Protein AF-U2B8B3-F1 (afdb_monomer)

Nearest PDB structures (foldseek):
  6z0c-assembly4_D  TM=2.013E-01  e=1.234E+00  Escherichia coli
  6yz0-assembly1_A  TM=2.791E-01  e=4.643E+00  Magnetococcus marinus MC-1
  6ob7-assembly1_A  TM=3.435E-01  e=9.231E+00  Homo sapiens

Foldseek 3Di:
DDDLVVLLVVLLVQLLVLLVVLLVLVVDPPDDPVNSVVSLVSNVVSLVSLVVVAPVSLVVLLVPQDLPRASSLLSNLLRCLVVVPVVSVVSSVVSCVSRVVNLVSNLVSLLSDDCVSCVVVLLVLLVDPDVSSVVSSVSSCVSVVHDSPPSVD

Mean predicted aligned error: 3.07 Å

pLDDT: mean 95.34, std 6.5, range [51.12, 98.62]

Solvent-accessible surface area (backbone atoms only — not comparable to full-atom values): 8156 Å² total; per-residue (Å²): 130,84,55,72,64,60,52,45,50,50,27,45,54,49,20,10,52,43,45,40,48,47,70,50,45,82,76,39,92,88,52,51,72,66,55,50,50,54,51,51,54,53,31,50,56,21,48,51,54,33,59,74,54,37,72,59,36,46,50,54,33,63,69,63,64,50,90,81,44,42,17,41,43,17,46,33,41,41,53,25,56,74,66,65,36,64,68,55,47,50,52,52,53,53,49,30,71,78,27,59,85,32,39,62,28,41,20,51,22,51,43,67,47,60,62,91,71,40,46,77,52,35,54,52,22,42,68,39,92,49,67,71,43,23,52,31,20,51,47,22,24,59,65,66,73,47,85,69,64,76,71,81,114

Sequence (153 aa):
MPSLEVIVDQHSEEAAFLGLLRSIAVHEPHYDLNHLTTLDNRIEAHLDGLRIAGPVALETLLQQLDPNAQGEIFAATVLAFETANAAAMARLAEHVRAAPDSARFMAAALGWLDWARVEPWVDKLLGSPEALFRQIGLAACGMHRRDPGPALI

Radius of gyration: 15.2 Å; Cα contacts (8 Å, |Δi|>4): 169; chains: 1; bounding box: 35×33×46 Å

Secondary structure (DSSP, 8-state):
---HHHHHHHHHHHHHHHHHHHHHHTT-TT--HHHHHHHHHHHHHHHHHHHHHTHHHHHHHHHS--TT--HHHHHHHHHHHHTT-HHHHHHHHHHHHH-GGGHHHHHHHHHHS-HHHHHHHHHHHHT-SSHHHHHHHHHHHHHHT---GGGG-

Structure (mmCIF, N/CA/C/O backbone):
data_AF-U2B8B3-F1
#
_entry.id   AF-U2B8B3-F1
#
loop_
_atom_site.group_PDB
_atom_site.id
_atom_site.type_symbol
_atom_site.label_atom_id
_atom_site.label_alt_id
_atom_site.label_comp_id
_atom_site.label_asym_id
_atom_site.label_entity_id
_atom_site.label_seq_id
_atom_site.pdbx_PDB_ins_code
_atom_site.Cartn_x
_atom_site.Cartn_y
_atom_site.Cartn_z
_atom_site.occupancy
_atom_site.B_iso_or_equiv
_atom_site.auth_seq_id
_atom_site.auth_comp_id
_atom_site.auth_asym_id
_atom_site.auth_atom_id
_atom_site.pdbx_PDB_model_num
ATOM 1 N N . MET A 1 1 ? -18.651 4.562 26.030 1.00 51.12 1 MET A N 1
ATOM 2 C CA . MET A 1 1 ? -18.294 3.919 24.749 1.00 51.12 1 MET A CA 1
ATOM 3 C C . MET A 1 1 ? -17.418 4.907 24.002 1.00 51.12 1 MET A C 1
ATOM 5 O O . MET A 1 1 ? -17.786 6.079 24.029 1.00 51.12 1 MET A O 1
ATOM 9 N N . PRO A 1 2 ? -16.258 4.506 23.456 1.00 66.38 2 PRO A N 1
ATOM 10 C CA . PRO A 1 2 ? -15.452 5.414 22.642 1.00 66.38 2 PRO A CA 1
ATOM 11 C C . PRO A 1 2 ? -16.274 5.918 21.446 1.00 66.38 2 PRO A C 1
ATOM 13 O O . PRO A 1 2 ? -17.181 5.218 20.985 1.00 66.38 2 PRO A O 1
ATOM 16 N N . SER A 1 3 ? -16.011 7.148 20.998 1.00 85.44 3 SER A N 1
ATOM 17 C CA . SER A 1 3 ? -16.611 7.667 19.766 1.00 85.44 3 SER A CA 1
ATOM 18 C C . SER A 1 3 ? -16.063 6.898 18.561 1.00 85.44 3 SER A C 1
ATOM 20 O O . SER A 1 3 ? -14.986 6.307 18.626 1.00 85.44 3 SER A O 1
ATOM 22 N N . LEU A 1 4 ? -16.813 6.899 17.456 1.00 84.00 4 LEU A N 1
ATOM 23 C CA . LEU A 1 4 ? -16.394 6.242 16.215 1.00 84.00 4 LEU A CA 1
ATOM 24 C C . LEU A 1 4 ? -15.041 6.777 15.717 1.00 84.00 4 LEU A C 1
ATOM 26 O O . LEU A 1 4 ? -14.216 5.996 15.265 1.00 84.00 4 LEU A O 1
ATOM 30 N N . GLU A 1 5 ? -14.802 8.081 15.867 1.00 88.38 5 GLU A N 1
ATOM 31 C CA . GLU A 1 5 ? -13.542 8.746 15.504 1.00 88.38 5 GLU A CA 1
ATOM 32 C C . GLU A 1 5 ? -12.340 8.130 16.230 1.00 88.38 5 GLU A C 1
ATOM 34 O O . GLU A 1 5 ? -11.397 7.703 15.580 1.00 88.38 5 GLU A O 1
ATOM 39 N N . VAL A 1 6 ? -12.426 7.948 17.554 1.00 92.62 6 VAL A N 1
ATOM 40 C CA . VAL A 1 6 ? -11.339 7.348 18.352 1.00 92.62 6 VAL A CA 1
ATOM 41 C C . VAL A 1 6 ? -11.012 5.923 17.894 1.00 92.62 6 VAL A C 1
ATOM 43 O O . VAL A 1 6 ? -9.855 5.514 17.914 1.00 92.62 6 VAL A O 1
ATOM 46 N N . ILE A 1 7 ? -12.022 5.154 17.477 1.00 94.19 7 ILE A N 1
ATOM 47 C CA . ILE A 1 7 ? -11.818 3.791 16.970 1.00 94.19 7 ILE A CA 1
ATOM 48 C C . ILE A 1 7 ? -11.105 3.823 15.610 1.00 94.19 7 ILE A C 1
ATOM 50 O O . ILE A 1 7 ? -10.198 3.026 15.375 1.00 94.19 7 ILE A O 1
ATOM 54 N N . VAL A 1 8 ? -11.497 4.737 14.719 1.00 95.31 8 VAL A N 1
ATOM 55 C CA . VAL A 1 8 ? -10.857 4.903 13.404 1.00 95.31 8 VAL A CA 1
ATOM 56 C C . VAL A 1 8 ? -9.412 5.360 13.553 1.00 95.31 8 VAL A C 1
ATOM 58 O O . VAL A 1 8 ? -8.540 4.802 12.886 1.00 95.31 8 VAL A O 1
ATOM 61 N N . ASP A 1 9 ? -9.148 6.308 14.450 1.00 95.25 9 ASP A N 1
ATOM 62 C CA . ASP A 1 9 ? -7.795 6.784 14.740 1.00 95.25 9 ASP A CA 1
ATOM 63 C C . ASP A 1 9 ? -6.924 5.637 15.253 1.00 95.25 9 ASP A C 1
ATOM 65 O O . ASP A 1 9 ? -5.848 5.397 14.712 1.00 95.25 9 ASP A O 1
ATOM 69 N N . GLN A 1 10 ? -7.436 4.835 16.193 1.00 96.12 10 GLN A N 1
ATOM 70 C CA . GLN A 1 10 ? -6.719 3.665 16.698 1.00 96.12 10 GLN A CA 1
ATOM 71 C C . GLN A 1 10 ? -6.405 2.651 15.588 1.00 96.12 10 GLN A C 1
ATOM 73 O O . GLN A 1 10 ? -5.286 2.149 15.507 1.00 96.12 10 GLN A O 1
ATOM 78 N N . HIS A 1 11 ? -7.369 2.323 14.723 1.00 98.06 11 HIS A N 1
ATOM 79 C CA . HIS A 1 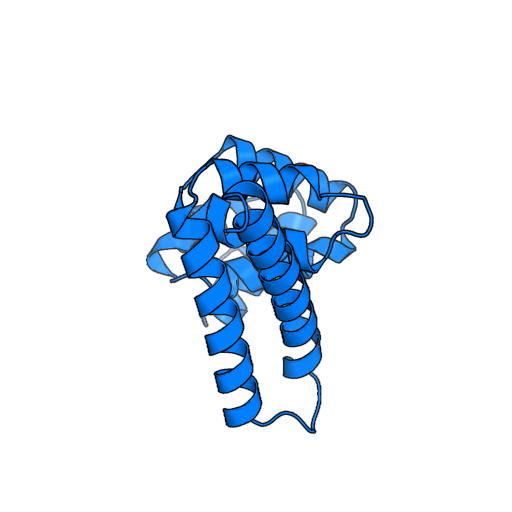11 ? -7.099 1.425 13.600 1.00 98.06 11 HIS A CA 1
ATOM 80 C C . HIS A 1 11 ? -6.099 2.021 12.601 1.00 98.06 11 HIS A C 1
ATOM 82 O O . HIS A 1 11 ? -5.308 1.268 12.037 1.00 98.06 11 HIS A O 1
ATOM 88 N N . SER A 1 12 ? -6.116 3.340 12.401 1.00 97.12 12 SER A N 1
ATOM 89 C CA . SER A 1 12 ? -5.209 4.038 11.483 1.00 97.12 12 SER A CA 1
ATOM 90 C C . SER A 1 12 ? -3.777 4.002 12.011 1.00 97.12 12 SER A C 1
ATOM 92 O O . SER A 1 12 ? -2.874 3.567 11.297 1.00 97.12 12 SER A O 1
ATOM 94 N N . GLU A 1 13 ? -3.587 4.364 13.283 1.00 96.38 13 GLU A N 1
ATOM 95 C CA . GLU A 1 13 ? -2.292 4.341 13.967 1.00 96.38 13 GLU A CA 1
ATOM 96 C C . GLU A 1 13 ? -1.704 2.926 14.018 1.00 96.38 13 GLU A C 1
ATOM 98 O O . GLU A 1 13 ? -0.540 2.722 13.673 1.00 96.38 13 GLU A O 1
ATOM 103 N N . GLU A 1 14 ? -2.508 1.924 14.384 1.00 98.25 14 GLU A N 1
ATOM 104 C CA . GLU A 1 14 ? -2.040 0.537 14.471 1.00 98.25 14 GLU A CA 1
ATOM 105 C C . GLU A 1 14 ? -1.743 -0.062 13.089 1.00 98.25 14 GLU A C 1
ATOM 107 O O . GLU A 1 14 ? -0.720 -0.727 12.919 1.00 98.25 14 GLU A O 1
ATOM 112 N N . ALA A 1 15 ? -2.575 0.193 12.071 1.00 98.19 15 ALA A N 1
ATOM 113 C CA . ALA A 1 15 ? -2.292 -0.263 10.708 1.00 98.19 15 ALA A CA 1
ATOM 114 C C . ALA A 1 15 ? -0.992 0.354 10.172 1.00 98.19 15 ALA A C 1
ATOM 116 O O . ALA A 1 15 ? -0.175 -0.354 9.573 1.00 98.19 15 ALA A O 1
ATOM 117 N N . ALA A 1 16 ? -0.771 1.648 10.424 1.00 97.06 16 ALA A N 1
ATOM 118 C CA . ALA A 1 16 ? 0.459 2.329 10.052 1.00 97.06 16 ALA A CA 1
ATOM 119 C C . ALA A 1 16 ? 1.670 1.736 10.791 1.00 97.06 16 ALA A C 1
ATOM 121 O O . ALA A 1 16 ? 2.623 1.268 10.160 1.00 97.06 16 ALA A O 1
ATOM 122 N N . PHE A 1 17 ? 1.614 1.669 12.122 1.00 97.75 17 PHE A N 1
ATOM 123 C CA . PHE A 1 17 ? 2.691 1.121 12.944 1.00 97.75 17 PHE A CA 1
ATOM 124 C C . PHE A 1 17 ? 3.066 -0.308 12.532 1.00 97.75 17 PHE A C 1
ATOM 126 O O . PHE A 1 17 ? 4.246 -0.620 12.351 1.00 97.75 17 PHE A O 1
ATOM 133 N N . LEU A 1 18 ? 2.076 -1.180 12.339 1.00 98.31 18 LEU A N 1
ATOM 134 C CA . LEU A 1 18 ? 2.315 -2.572 11.968 1.00 98.31 18 LEU A CA 1
ATOM 135 C C . LEU A 1 18 ? 2.820 -2.711 10.530 1.00 98.31 18 LEU A C 1
ATOM 137 O O . LEU A 1 18 ? 3.697 -3.540 10.285 1.00 98.31 18 LEU A O 1
ATOM 141 N N . GLY A 1 19 ? 2.340 -1.886 9.595 1.00 96.94 19 GLY A N 1
ATOM 142 C CA . GLY A 1 19 ? 2.877 -1.822 8.235 1.00 96.94 19 GLY A CA 1
ATOM 143 C C . GLY A 1 19 ? 4.362 -1.438 8.221 1.00 96.94 19 GLY A C 1
ATOM 144 O O . GLY A 1 19 ? 5.172 -2.081 7.544 1.00 96.94 19 GLY A O 1
ATOM 145 N N . LEU A 1 20 ? 4.750 -0.455 9.042 1.00 96.44 20 LEU A N 1
ATOM 146 C CA . LEU A 1 20 ? 6.154 -0.105 9.259 1.00 96.44 20 LEU A CA 1
ATOM 147 C C . LEU A 1 20 ? 6.935 -1.271 9.875 1.00 96.44 20 LEU A C 1
ATOM 149 O O . LEU A 1 20 ? 7.976 -1.657 9.338 1.00 96.44 20 LEU A O 1
ATOM 153 N N . LEU A 1 21 ? 6.426 -1.873 10.952 1.00 97.62 21 LEU A N 1
ATOM 154 C CA . LEU A 1 21 ? 7.074 -3.008 11.608 1.00 97.62 21 LEU A CA 1
ATOM 155 C C . LEU A 1 21 ? 7.296 -4.166 10.631 1.00 97.62 21 LEU A C 1
ATOM 157 O O . LEU A 1 21 ? 8.378 -4.748 10.614 1.00 97.62 21 LEU A O 1
ATOM 161 N N . ARG A 1 22 ? 6.321 -4.465 9.767 1.00 96.69 22 ARG A N 1
ATOM 162 C CA . ARG A 1 22 ? 6.444 -5.512 8.747 1.00 96.69 22 ARG A CA 1
ATOM 163 C C . ARG A 1 22 ? 7.556 -5.214 7.757 1.00 96.69 22 ARG A C 1
ATOM 165 O O . ARG A 1 22 ? 8.324 -6.114 7.429 1.00 96.69 22 ARG A O 1
ATOM 172 N N . SER A 1 23 ? 7.676 -3.963 7.308 1.00 94.12 23 SER A N 1
ATOM 173 C CA . SER A 1 23 ? 8.742 -3.564 6.379 1.00 94.12 23 SER A CA 1
ATOM 174 C C . SER A 1 23 ? 10.149 -3.821 6.938 1.00 94.12 23 SER A C 1
ATOM 176 O O . SER A 1 23 ? 11.073 -4.106 6.177 1.00 94.12 23 SER A O 1
ATOM 178 N N . ILE A 1 24 ? 10.300 -3.778 8.264 1.00 95.06 24 ILE A N 1
ATOM 179 C CA . ILE A 1 24 ? 11.544 -4.096 8.971 1.00 95.06 24 ILE A CA 1
ATOM 180 C C . ILE A 1 24 ? 11.655 -5.612 9.171 1.00 95.06 24 ILE A C 1
ATOM 182 O O . ILE A 1 24 ? 12.651 -6.212 8.780 1.00 95.06 24 ILE A O 1
ATOM 186 N N . ALA A 1 25 ? 10.609 -6.244 9.710 1.00 96.62 25 ALA A N 1
ATOM 187 C CA . ALA A 1 25 ? 10.600 -7.650 10.108 1.00 96.62 25 ALA A CA 1
ATOM 188 C C . ALA A 1 25 ? 10.960 -8.618 8.970 1.00 96.62 25 ALA A C 1
ATOM 190 O O . ALA A 1 25 ? 11.659 -9.598 9.207 1.00 96.62 25 ALA A O 1
ATOM 191 N N . VAL A 1 26 ? 10.549 -8.338 7.727 1.00 94.94 26 VAL A N 1
ATOM 192 C CA . VAL A 1 26 ? 10.877 -9.203 6.573 1.00 94.94 26 VAL A CA 1
ATOM 193 C C . VAL A 1 26 ? 12.373 -9.244 6.224 1.00 94.94 26 VAL A C 1
ATOM 195 O O . VAL A 1 26 ? 12.786 -10.096 5.441 1.00 94.94 26 VAL A O 1
ATOM 198 N N . HIS A 1 27 ? 13.184 -8.348 6.794 1.00 94.69 27 HIS A N 1
ATOM 199 C CA . HIS A 1 27 ? 14.634 -8.283 6.588 1.00 94.69 27 HIS A CA 1
ATOM 200 C C . HIS A 1 27 ? 15.441 -8.784 7.797 1.00 94.69 27 HIS A C 1
ATOM 202 O O . HIS A 1 27 ? 16.669 -8.836 7.736 1.00 94.69 27 HIS A O 1
ATOM 208 N N . GLU A 1 28 ? 14.776 -9.156 8.890 1.00 97.25 28 GLU A N 1
ATOM 209 C CA . GLU A 1 28 ? 15.417 -9.467 10.163 1.00 97.25 28 GLU A CA 1
ATOM 210 C C . GLU A 1 28 ? 15.498 -10.987 10.405 1.00 97.25 28 GLU A C 1
ATOM 212 O O . GLU A 1 28 ? 14.478 -11.676 10.373 1.00 97.25 28 GLU A O 1
ATOM 217 N N . PRO A 1 29 ? 16.682 -11.549 10.722 1.00 96.31 29 PRO A N 1
ATOM 218 C CA . PRO A 1 29 ? 16.891 -13.002 10.766 1.00 96.31 29 PRO A CA 1
ATOM 219 C C . PRO A 1 29 ? 16.188 -13.712 11.932 1.00 96.31 29 PRO A C 1
ATOM 221 O O . PRO A 1 29 ? 16.143 -14.939 11.964 1.00 96.31 29 PRO A O 1
ATOM 224 N N . HIS A 1 30 ? 15.681 -12.963 12.914 1.00 96.62 30 HIS A N 1
ATOM 225 C CA . HIS A 1 30 ? 14.988 -13.500 14.087 1.00 96.62 30 HIS A CA 1
ATOM 226 C C . HIS A 1 30 ? 13.461 -13.579 13.907 1.00 96.62 30 HIS A C 1
ATOM 228 O O . HIS A 1 30 ? 12.773 -14.148 14.758 1.00 96.62 30 HIS A O 1
ATOM 234 N N . TYR A 1 31 ? 12.921 -13.049 12.805 1.00 97.44 31 TYR A N 1
ATOM 235 C CA . TYR A 1 31 ? 11.533 -13.271 12.408 1.00 97.44 31 TYR A CA 1
ATOM 236 C C . TYR A 1 31 ? 11.450 -14.519 11.530 1.00 97.44 31 TYR A C 1
ATOM 238 O O . TYR A 1 31 ? 12.102 -14.612 10.493 1.00 97.44 31 TYR A O 1
ATOM 246 N N . ASP A 1 32 ? 10.635 -15.488 11.944 1.00 97.56 32 ASP A N 1
ATOM 247 C CA . ASP A 1 32 ? 10.296 -16.638 11.116 1.00 97.56 32 ASP A CA 1
ATOM 248 C C . ASP A 1 32 ? 8.946 -16.406 10.417 1.00 97.56 32 ASP A C 1
ATOM 250 O O . ASP A 1 32 ? 8.272 -15.389 10.615 1.00 97.56 32 ASP A O 1
ATOM 254 N N . LEU A 1 33 ? 8.521 -17.367 9.595 1.00 97.12 33 LEU A N 1
ATOM 255 C CA . LEU A 1 33 ? 7.253 -17.259 8.874 1.00 97.12 33 LEU A CA 1
ATOM 256 C C . LEU A 1 33 ? 6.030 -17.212 9.806 1.00 97.12 33 LEU A C 1
ATOM 258 O O . LEU A 1 33 ? 5.022 -16.615 9.432 1.00 97.12 33 LEU A O 1
ATOM 262 N N . ASN A 1 34 ? 6.097 -17.787 11.012 1.00 98.25 34 ASN A N 1
ATOM 263 C CA . ASN A 1 34 ? 4.997 -17.733 11.980 1.00 98.25 34 ASN A CA 1
ATOM 264 C C . ASN A 1 34 ? 4.897 -16.346 12.623 1.00 98.25 34 ASN A C 1
ATOM 266 O O . ASN A 1 34 ? 3.790 -15.827 12.796 1.00 98.25 34 ASN A O 1
ATOM 270 N N . HIS A 1 35 ? 6.035 -15.719 12.933 1.00 98.06 35 HIS A N 1
ATOM 271 C CA . HIS A 1 35 ? 6.084 -14.336 13.396 1.00 98.06 35 HIS A CA 1
ATOM 272 C C . HIS A 1 35 ? 5.523 -13.389 12.328 1.00 98.06 35 HIS A C 1
ATOM 274 O O . HIS A 1 35 ? 4.675 -12.556 12.647 1.00 98.06 35 HIS A O 1
ATOM 280 N N . LEU A 1 36 ? 5.926 -13.561 11.062 1.00 97.69 36 LEU A N 1
ATOM 281 C CA . LEU A 1 36 ? 5.404 -12.756 9.952 1.00 97.69 36 LEU A CA 1
ATOM 282 C C . LEU A 1 36 ? 3.907 -12.991 9.730 1.00 97.69 36 LEU A C 1
ATOM 284 O O . LEU A 1 36 ? 3.161 -12.032 9.617 1.00 97.69 36 LEU A O 1
ATOM 288 N N . THR A 1 37 ? 3.437 -14.238 9.774 1.00 98.12 37 THR A N 1
ATOM 289 C CA . THR A 1 37 ? 1.999 -14.547 9.664 1.00 98.12 37 THR A CA 1
ATOM 290 C C . THR A 1 37 ? 1.195 -13.905 10.797 1.00 98.12 37 THR A C 1
ATOM 292 O O . THR A 1 37 ? 0.113 -13.367 10.578 1.00 98.12 37 THR A O 1
ATOM 295 N N . THR A 1 38 ? 1.723 -13.923 12.024 1.00 98.38 38 THR A N 1
ATOM 296 C CA . THR A 1 38 ? 1.083 -13.267 13.175 1.00 98.38 38 THR A CA 1
ATOM 297 C C . THR A 1 38 ? 0.999 -11.756 12.980 1.00 98.38 38 THR A C 1
ATOM 299 O O . THR A 1 38 ? -0.025 -11.151 13.295 1.00 98.38 38 THR A O 1
ATOM 302 N N . LEU A 1 39 ? 2.063 -11.143 12.462 1.00 98.00 39 LEU A N 1
ATOM 303 C CA . LEU A 1 39 ? 2.090 -9.721 12.149 1.00 98.00 39 LEU A CA 1
ATOM 304 C C . LEU A 1 39 ? 1.103 -9.377 11.025 1.00 98.00 39 LEU A C 1
ATOM 306 O O . LEU A 1 39 ? 0.318 -8.445 11.179 1.00 98.00 39 LEU A O 1
ATOM 310 N N . ASP A 1 40 ? 1.084 -10.171 9.958 1.00 98.31 40 ASP A N 1
ATOM 311 C CA . ASP A 1 40 ? 0.211 -9.977 8.802 1.00 98.31 40 ASP A CA 1
ATOM 312 C C . ASP A 1 40 ? -1.269 -10.070 9.206 1.00 98.31 40 ASP A C 1
ATOM 314 O O . ASP A 1 40 ? -2.063 -9.198 8.861 1.00 98.31 40 ASP A O 1
ATOM 318 N N . ASN A 1 41 ? -1.633 -11.038 10.053 1.00 98.62 41 ASN A N 1
ATOM 319 C CA . ASN A 1 41 ? -2.992 -11.148 10.595 1.00 98.62 41 ASN A CA 1
ATOM 320 C C . ASN A 1 41 ? -3.409 -9.923 11.424 1.00 98.62 41 ASN A C 1
ATOM 322 O O . ASN A 1 41 ? -4.578 -9.541 11.422 1.00 98.62 41 ASN A O 1
ATOM 326 N N . ARG A 1 42 ? -2.471 -9.302 12.152 1.00 98.56 42 ARG A N 1
ATOM 327 C CA . ARG A 1 42 ? -2.756 -8.077 12.916 1.00 98.56 42 ARG A CA 1
ATOM 328 C C . ARG A 1 42 ? -2.960 -6.886 11.988 1.00 98.56 42 ARG A C 1
ATOM 330 O O . ARG A 1 42 ? -3.897 -6.127 12.205 1.00 98.56 42 ARG A O 1
ATOM 337 N N . ILE A 1 43 ? -2.118 -6.741 10.964 1.00 98.56 43 ILE A N 1
ATOM 338 C CA . ILE A 1 43 ? -2.280 -5.700 9.939 1.00 98.56 43 ILE A CA 1
ATOM 339 C C . ILE A 1 43 ? -3.663 -5.821 9.305 1.00 98.56 43 ILE A C 1
ATOM 341 O O . ILE A 1 43 ? -4.413 -4.848 9.299 1.00 98.56 43 ILE A O 1
ATOM 345 N N . GLU A 1 44 ? -4.028 -7.022 8.854 1.00 98.44 44 GLU A N 1
ATOM 346 C CA . GLU A 1 44 ? -5.310 -7.262 8.195 1.00 98.44 44 GLU A CA 1
ATOM 347 C C . GLU A 1 44 ? -6.498 -6.948 9.111 1.00 98.44 44 GLU A C 1
ATOM 349 O O . GLU A 1 44 ? -7.436 -6.282 8.686 1.00 98.44 44 GLU A O 1
ATOM 354 N N . ALA A 1 45 ? -6.428 -7.314 10.396 1.00 98.44 45 ALA A N 1
ATOM 355 C CA . ALA A 1 45 ? -7.479 -6.987 11.359 1.00 98.44 45 ALA A CA 1
ATOM 356 C C . ALA A 1 45 ? -7.686 -5.469 11.533 1.00 98.44 45 ALA A C 1
ATOM 358 O O . ALA A 1 45 ? -8.818 -5.014 11.720 1.00 98.44 45 ALA A O 1
ATOM 359 N N . HIS A 1 46 ? -6.615 -4.668 11.472 1.00 98.50 46 HIS A N 1
ATOM 360 C CA . HIS A 1 46 ? -6.751 -3.213 11.525 1.00 98.50 46 HIS A CA 1
ATOM 361 C C . HIS A 1 46 ? -7.237 -2.625 10.200 1.00 98.50 46 HIS A C 1
ATOM 363 O O . HIS A 1 46 ? -8.109 -1.756 10.225 1.00 98.50 46 HIS A O 1
ATOM 369 N N . LEU A 1 47 ? -6.758 -3.136 9.062 1.00 98.50 47 LEU A N 1
ATOM 370 C CA . LEU A 1 47 ? -7.265 -2.760 7.742 1.00 98.50 47 LEU A CA 1
ATOM 371 C C . LEU A 1 47 ? -8.763 -3.061 7.605 1.00 98.50 47 LEU A C 1
ATOM 373 O O . LEU A 1 47 ? -9.496 -2.214 7.106 1.00 98.50 47 LEU A O 1
ATOM 377 N N . ASP A 1 48 ? -9.251 -4.191 8.120 1.00 98.31 48 ASP A N 1
ATOM 378 C CA . ASP A 1 48 ? -10.681 -4.521 8.161 1.00 98.31 48 ASP A CA 1
ATOM 379 C C . ASP A 1 48 ? -11.500 -3.480 8.932 1.00 98.31 48 ASP A C 1
ATOM 381 O O . ASP A 1 48 ? -12.548 -3.033 8.457 1.00 98.31 48 ASP A O 1
ATOM 385 N N . GLY A 1 49 ? -11.005 -3.031 10.090 1.00 97.25 49 GLY A N 1
ATOM 386 C CA . GLY A 1 49 ? -11.623 -1.936 10.842 1.00 97.25 49 GLY A CA 1
ATOM 387 C C . GLY A 1 49 ? -11.722 -0.648 10.016 1.00 97.25 49 GLY A C 1
ATOM 388 O O . GLY A 1 49 ? -12.768 0.007 9.992 1.00 97.25 49 GLY A O 1
ATOM 389 N N . LEU A 1 50 ? -10.667 -0.321 9.266 1.00 97.75 50 LEU A N 1
ATOM 390 C CA . LEU A 1 50 ? -10.647 0.841 8.375 1.00 97.75 50 LEU A CA 1
ATOM 391 C C . LEU A 1 50 ? -11.579 0.676 7.170 1.00 97.75 50 LEU A C 1
ATOM 393 O O . LEU A 1 50 ? -12.270 1.625 6.800 1.00 97.75 50 LEU A O 1
ATOM 397 N N . ARG A 1 51 ? -11.673 -0.526 6.588 1.00 97.38 51 ARG A N 1
ATOM 398 C CA . ARG A 1 51 ? -12.624 -0.832 5.507 1.00 97.38 51 ARG A CA 1
ATOM 399 C C . ARG A 1 51 ? -14.068 -0.629 5.959 1.00 97.38 51 ARG A C 1
ATOM 401 O O . ARG A 1 51 ? -14.862 -0.083 5.197 1.00 97.38 51 ARG A O 1
ATOM 408 N N . ILE A 1 52 ? -14.401 -1.007 7.197 1.00 96.50 52 ILE A N 1
ATOM 409 C CA . ILE A 1 52 ? -15.733 -0.779 7.786 1.00 96.50 52 ILE A CA 1
ATOM 410 C C . ILE A 1 52 ? -16.020 0.722 7.932 1.00 96.50 52 ILE A C 1
ATOM 412 O O . ILE A 1 52 ? -17.128 1.169 7.632 1.00 96.50 52 ILE A O 1
ATOM 416 N N . ALA A 1 53 ? -15.033 1.506 8.366 1.00 95.25 53 ALA A N 1
ATOM 417 C CA . ALA A 1 53 ? -15.151 2.961 8.477 1.00 95.25 53 ALA A CA 1
ATOM 418 C C . ALA A 1 53 ? -15.180 3.683 7.113 1.00 95.25 53 ALA A C 1
ATOM 420 O O . ALA A 1 53 ? -15.665 4.815 7.010 1.00 95.25 53 ALA A O 1
ATOM 421 N N . GLY A 1 54 ? -14.705 3.026 6.053 1.00 94.75 54 GLY A N 1
ATOM 422 C CA . GLY A 1 54 ? -14.874 3.452 4.670 1.00 94.75 54 GLY A CA 1
ATOM 423 C C . GLY A 1 54 ? -14.156 4.774 4.354 1.00 94.75 54 GLY A C 1
ATOM 424 O O . GLY A 1 54 ? -13.002 4.957 4.744 1.00 94.75 54 GLY A O 1
ATOM 425 N N . PRO A 1 55 ? -14.800 5.719 3.636 1.00 95.62 55 PRO A N 1
ATOM 426 C CA . PRO A 1 55 ? -14.152 6.959 3.200 1.00 95.62 55 PRO A CA 1
ATOM 427 C C . PRO A 1 55 ? -13.584 7.825 4.330 1.00 95.62 55 PRO A C 1
ATOM 429 O O . PRO A 1 55 ? -12.609 8.536 4.102 1.00 95.62 55 PRO A O 1
ATOM 432 N N . VAL A 1 56 ? -14.169 7.762 5.533 1.00 95.12 56 VAL A N 1
ATOM 433 C CA . VAL A 1 56 ? -13.682 8.519 6.697 1.00 95.12 56 VAL A CA 1
ATOM 434 C C . VAL A 1 56 ? -12.285 8.047 7.091 1.00 95.12 56 VAL A C 1
ATOM 436 O O . VAL A 1 56 ? -11.398 8.876 7.238 1.00 95.12 56 VAL A O 1
ATOM 439 N N . ALA A 1 57 ? -12.062 6.732 7.167 1.00 96.44 57 ALA A N 1
ATOM 440 C CA . ALA A 1 57 ? -10.754 6.170 7.498 1.00 96.44 57 ALA A CA 1
ATOM 441 C C . ALA A 1 57 ? -9.674 6.530 6.472 1.00 96.44 57 ALA A C 1
ATOM 443 O O . ALA A 1 57 ? -8.555 6.879 6.843 1.00 96.44 57 ALA A O 1
ATOM 444 N N . LEU A 1 58 ? -10.010 6.483 5.178 1.00 97.62 58 LEU A N 1
ATOM 445 C CA . LEU A 1 58 ? -9.075 6.894 4.134 1.00 97.62 58 LEU A CA 1
ATOM 446 C C . LEU A 1 58 ? -8.703 8.376 4.274 1.00 97.62 58 LEU A C 1
ATOM 448 O O . LEU A 1 58 ? -7.529 8.714 4.166 1.00 97.62 58 LEU A O 1
ATOM 452 N N . GLU A 1 59 ? -9.671 9.258 4.529 1.00 96.31 59 GLU A N 1
ATOM 453 C CA . GLU A 1 59 ? -9.368 10.678 4.714 1.00 96.31 59 GLU A CA 1
ATOM 454 C C . GLU A 1 59 ? -8.552 10.929 5.991 1.00 96.31 59 GLU A C 1
ATOM 456 O O . GLU A 1 59 ? -7.600 11.702 5.930 1.00 96.31 59 GLU A O 1
ATOM 461 N N . THR A 1 60 ? -8.841 10.233 7.098 1.00 95.19 60 THR A N 1
ATOM 462 C CA . THR A 1 60 ? -8.031 10.281 8.328 1.00 9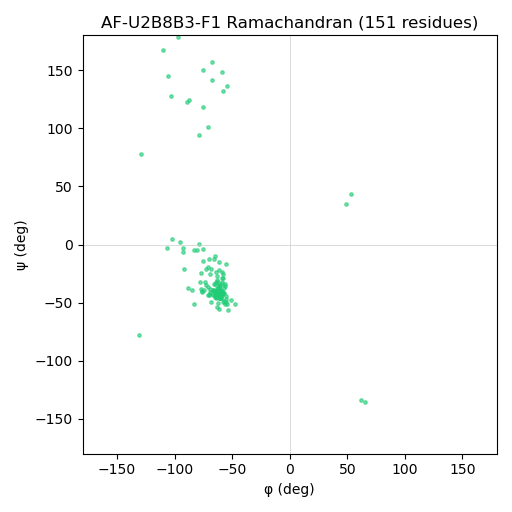5.19 60 THR A CA 1
ATOM 463 C C . THR A 1 60 ? -6.567 9.946 8.038 1.00 95.19 60 THR A C 1
ATOM 465 O O . THR A 1 60 ? -5.681 10.742 8.348 1.00 95.19 60 THR A O 1
ATOM 468 N N . LEU A 1 61 ? -6.297 8.828 7.358 1.00 96.81 61 LEU A N 1
ATOM 469 C CA . LEU A 1 61 ? -4.934 8.441 6.979 1.00 96.81 61 LEU A CA 1
ATOM 470 C C . LEU A 1 61 ? -4.268 9.466 6.050 1.00 96.81 61 LEU A C 1
ATOM 472 O O . LEU A 1 61 ? -3.093 9.786 6.209 1.00 96.81 61 LEU A O 1
ATOM 476 N N . LEU A 1 62 ? -5.009 10.013 5.081 1.00 97.12 62 LEU A N 1
ATOM 477 C CA . LEU A 1 62 ? -4.475 11.017 4.158 1.00 97.12 62 LEU A CA 1
ATOM 478 C C . LEU A 1 62 ? -4.181 12.367 4.836 1.00 97.12 62 LEU A C 1
ATOM 480 O O . LEU A 1 62 ? -3.359 13.130 4.323 1.00 97.12 62 LEU A O 1
ATOM 484 N N . GLN A 1 63 ? -4.860 12.689 5.940 1.00 95.44 63 GLN A N 1
ATOM 485 C CA . GLN A 1 63 ? -4.597 13.878 6.760 1.00 95.44 63 GLN A CA 1
ATOM 486 C C . GLN A 1 63 ? -3.370 13.713 7.661 1.00 95.44 63 GLN A C 1
ATOM 488 O O . GLN A 1 63 ? -2.745 14.710 8.014 1.00 95.44 63 GLN A O 1
ATOM 493 N N . GLN A 1 64 ? -3.002 12.474 7.988 1.00 93.44 64 GLN A N 1
ATOM 494 C CA . GLN A 1 64 ? -1.810 12.140 8.773 1.00 93.44 64 GLN A CA 1
ATOM 495 C C . GLN A 1 64 ? -0.516 12.137 7.939 1.00 93.44 64 GLN A C 1
ATOM 497 O O . GLN A 1 64 ? 0.568 11.977 8.490 1.00 93.44 64 GLN A O 1
ATOM 502 N N . LEU A 1 65 ? -0.599 12.324 6.616 1.00 94.94 65 LEU A N 1
ATOM 503 C CA . LEU A 1 65 ? 0.581 12.343 5.754 1.00 94.94 65 LEU A CA 1
ATOM 504 C C . LEU A 1 65 ? 1.420 13.610 5.974 1.00 94.94 65 LEU A C 1
ATOM 506 O O . LEU A 1 65 ? 1.132 14.672 5.418 1.00 94.94 65 LEU A O 1
ATOM 510 N N . ASP A 1 66 ? 2.506 13.468 6.726 1.00 94.00 66 ASP A N 1
ATOM 511 C CA . ASP A 1 66 ? 3.583 14.451 6.861 1.00 94.00 66 ASP A CA 1
ATOM 512 C C . ASP A 1 66 ? 4.879 13.958 6.184 1.00 94.00 66 ASP A C 1
ATOM 514 O O . ASP A 1 66 ? 4.961 12.784 5.837 1.00 94.00 66 ASP A O 1
ATOM 518 N N . PRO A 1 67 ? 5.910 14.798 5.963 1.00 92.56 67 PRO A N 1
ATOM 519 C CA . PRO A 1 67 ? 7.128 14.392 5.245 1.00 92.56 67 PRO A CA 1
ATOM 520 C C . PRO A 1 67 ? 7.874 13.156 5.790 1.00 92.56 67 PRO A C 1
ATOM 522 O O . PRO A 1 67 ? 8.719 12.609 5.084 1.00 92.56 67 PRO A O 1
ATOM 525 N N . ASN A 1 68 ? 7.599 12.732 7.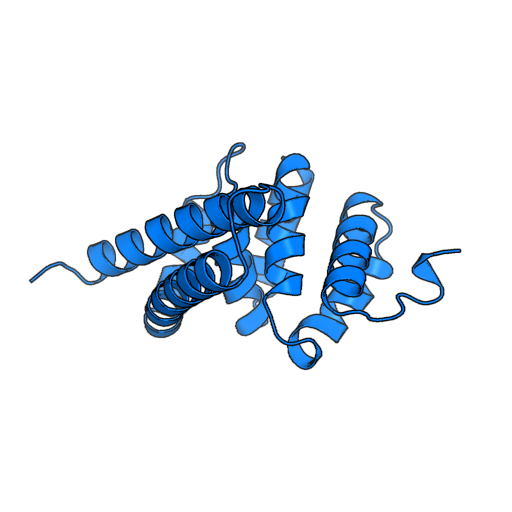025 1.00 92.44 68 ASN A N 1
ATOM 526 C CA . ASN A 1 68 ? 8.152 11.543 7.669 1.00 92.44 68 ASN A CA 1
ATOM 527 C C . ASN A 1 68 ? 7.170 10.360 7.699 1.00 92.44 68 ASN A C 1
ATOM 529 O O . ASN A 1 68 ? 7.500 9.341 8.309 1.00 92.44 68 ASN A O 1
ATOM 533 N N . ALA A 1 69 ? 5.995 10.480 7.076 1.00 93.12 69 ALA A N 1
ATOM 534 C CA . ALA A 1 69 ? 5.000 9.421 6.995 1.00 93.12 69 ALA A CA 1
ATOM 535 C C . ALA A 1 69 ? 5.595 8.169 6.341 1.00 93.12 69 ALA A C 1
ATOM 537 O O . ALA A 1 69 ? 6.253 8.210 5.296 1.00 93.12 69 ALA A O 1
ATOM 538 N N . GLN A 1 70 ? 5.358 7.029 6.977 1.00 92.69 70 GLN A N 1
ATOM 539 C CA . GLN A 1 70 ? 5.914 5.742 6.581 1.00 92.69 70 GLN A CA 1
ATOM 540 C C . GLN A 1 70 ? 4.800 4.706 6.519 1.00 92.69 70 GLN A C 1
ATOM 542 O O . GLN A 1 70 ? 4.294 4.384 5.444 1.00 92.69 70 GLN A O 1
ATOM 547 N N . GLY A 1 71 ? 4.382 4.205 7.678 1.00 94.38 71 GLY A N 1
ATOM 548 C CA . GLY A 1 71 ? 3.316 3.218 7.785 1.00 94.38 71 GLY A CA 1
ATOM 549 C C . GLY A 1 71 ? 1.967 3.724 7.274 1.00 94.38 71 GLY A C 1
ATOM 550 O O . GLY A 1 71 ? 1.191 2.970 6.690 1.00 94.38 71 GLY A O 1
ATOM 551 N N . GLU A 1 72 ? 1.713 5.019 7.426 1.00 97.38 72 GLU A N 1
ATOM 552 C CA . GLU A 1 72 ? 0.509 5.707 6.971 1.00 97.38 72 GLU A CA 1
ATOM 553 C C . GLU A 1 72 ? 0.370 5.588 5.449 1.00 97.38 72 GLU A C 1
ATOM 555 O O . GLU A 1 72 ? -0.720 5.331 4.940 1.00 97.38 72 GLU A O 1
ATOM 560 N N . ILE A 1 73 ? 1.489 5.675 4.717 1.00 98.25 73 ILE A N 1
ATOM 561 C CA . ILE A 1 73 ? 1.520 5.494 3.260 1.00 98.25 73 ILE A CA 1
ATOM 562 C C . ILE A 1 73 ? 1.116 4.074 2.886 1.00 98.25 73 ILE A C 1
ATOM 564 O O . ILE A 1 73 ? 0.375 3.895 1.920 1.00 98.25 73 ILE A O 1
ATOM 568 N N . PHE A 1 74 ? 1.553 3.069 3.647 1.00 98.50 74 PHE A N 1
ATOM 569 C CA . PHE A 1 74 ? 1.134 1.688 3.424 1.00 98.50 74 PHE A CA 1
ATOM 570 C C . PHE A 1 74 ? -0.388 1.543 3.592 1.00 98.50 74 PHE A C 1
ATOM 572 O O . PHE A 1 74 ? -1.069 1.126 2.652 1.00 98.50 74 PHE A O 1
ATOM 579 N N . ALA A 1 75 ? -0.936 1.953 4.740 1.00 98.38 75 ALA A N 1
ATOM 580 C CA . ALA A 1 75 ? -2.362 1.800 5.034 1.00 98.38 75 ALA A CA 1
ATOM 581 C C . ALA A 1 75 ? -3.249 2.616 4.072 1.00 98.38 75 ALA A C 1
ATOM 583 O O . ALA A 1 75 ? -4.225 2.097 3.526 1.00 98.38 75 ALA A O 1
ATOM 584 N N . ALA A 1 76 ? -2.877 3.868 3.788 1.00 98.44 76 ALA A N 1
ATOM 585 C CA . ALA A 1 76 ? -3.599 4.722 2.848 1.00 98.44 76 ALA A CA 1
ATOM 586 C C . ALA A 1 76 ? -3.566 4.160 1.420 1.00 98.44 76 ALA A C 1
ATOM 588 O O . ALA A 1 76 ? -4.580 4.201 0.721 1.00 98.44 76 ALA A O 1
ATOM 589 N N . THR A 1 77 ? -2.425 3.607 0.987 1.00 98.62 77 THR A N 1
ATOM 590 C CA . THR A 1 77 ? -2.298 2.977 -0.336 1.00 98.62 77 THR A CA 1
ATOM 591 C C . THR A 1 77 ? -3.205 1.758 -0.447 1.00 98.62 77 THR A C 1
ATOM 593 O O . THR A 1 77 ? -3.919 1.643 -1.442 1.00 98.62 77 THR A O 1
ATOM 596 N N . VAL A 1 78 ? -3.243 0.884 0.567 1.00 98.56 78 VAL A N 1
ATOM 597 C CA . VAL A 1 78 ? -4.149 -0.277 0.581 1.00 98.56 78 VAL A CA 1
ATOM 598 C C . VAL A 1 78 ? -5.595 0.169 0.339 1.00 98.56 78 VAL A C 1
ATOM 600 O O . VAL A 1 78 ? -6.208 -0.243 -0.647 1.00 98.56 78 VAL A O 1
ATOM 603 N N . LEU A 1 79 ? -6.113 1.091 1.157 1.00 98.44 79 LEU A N 1
ATOM 604 C CA . LEU A 1 79 ? -7.507 1.536 1.049 1.00 98.44 79 LEU A CA 1
ATOM 605 C C . LEU A 1 79 ? -7.795 2.293 -0.257 1.00 98.44 79 LEU A C 1
ATOM 607 O O . LEU A 1 79 ? -8.849 2.105 -0.876 1.00 98.44 79 LEU A O 1
ATOM 611 N N . ALA A 1 80 ? -6.871 3.146 -0.708 1.00 98.31 80 ALA A N 1
ATOM 612 C CA . ALA A 1 80 ? -7.039 3.911 -1.942 1.00 98.31 80 ALA A CA 1
ATOM 613 C C . ALA A 1 80 ? -7.129 2.994 -3.170 1.00 98.31 80 ALA A C 1
ATOM 615 O O . ALA A 1 80 ? -7.981 3.205 -4.037 1.00 98.31 80 ALA A O 1
ATOM 616 N N . PHE A 1 81 ? -6.289 1.958 -3.238 1.00 98.12 81 PHE A N 1
ATOM 617 C CA . PHE A 1 81 ? -6.268 1.009 -4.352 1.00 98.12 81 PHE A CA 1
ATOM 618 C C . PHE A 1 81 ? -7.402 -0.018 -4.276 1.00 98.12 81 PHE A C 1
ATOM 620 O O . PHE A 1 81 ? -7.951 -0.391 -5.314 1.00 98.12 81 PHE A O 1
ATOM 627 N N . GLU A 1 82 ? -7.841 -0.410 -3.078 1.00 95.75 82 GLU A N 1
ATOM 628 C CA . GLU A 1 82 ? -9.047 -1.229 -2.900 1.00 95.75 82 GLU A CA 1
ATOM 629 C C . GLU A 1 82 ? -10.315 -0.552 -3.408 1.00 95.75 82 GLU A C 1
ATOM 631 O O . GLU A 1 82 ? -11.176 -1.200 -4.005 1.00 95.75 82 GLU A O 1
ATOM 636 N N . THR A 1 83 ? -10.407 0.758 -3.217 1.00 95.44 83 THR A N 1
ATOM 637 C CA . THR A 1 83 ? -11.576 1.552 -3.609 1.00 95.44 83 THR A CA 1
ATOM 638 C C . THR A 1 83 ? -11.430 2.214 -4.980 1.00 95.44 83 THR A C 1
ATOM 640 O O . THR A 1 83 ? -12.336 2.929 -5.405 1.00 95.44 83 THR A O 1
ATOM 643 N N . ALA A 1 84 ? -10.313 1.985 -5.685 1.00 96.12 84 ALA A N 1
ATOM 644 C CA . ALA A 1 84 ? -9.969 2.656 -6.942 1.00 96.12 84 ALA A CA 1
ATOM 645 C C . ALA A 1 84 ? -10.114 4.195 -6.870 1.00 96.12 84 ALA A C 1
ATOM 647 O O . ALA A 1 84 ? -10.509 4.851 -7.840 1.00 96.12 84 ALA A O 1
ATOM 648 N N . ASN A 1 85 ? -9.806 4.787 -5.711 1.00 97.75 85 ASN A N 1
ATOM 649 C CA . ASN A 1 85 ? -9.988 6.211 -5.461 1.00 97.75 85 ASN A CA 1
ATOM 650 C C . ASN A 1 85 ? -8.850 7.028 -6.093 1.00 97.75 85 ASN A C 1
ATOM 652 O O . ASN A 1 85 ? -7.801 7.253 -5.488 1.00 97.75 85 ASN A O 1
ATOM 656 N N . ALA A 1 86 ? -9.081 7.509 -7.316 1.00 96.69 86 ALA A N 1
ATOM 657 C CA . ALA A 1 86 ? -8.092 8.256 -8.092 1.00 96.69 86 ALA A CA 1
ATOM 658 C C . ALA A 1 86 ? -7.582 9.534 -7.395 1.00 96.69 86 ALA A C 1
ATOM 660 O O . ALA A 1 86 ? -6.418 9.894 -7.564 1.00 96.69 86 ALA A O 1
ATOM 661 N N . ALA A 1 87 ? -8.418 10.210 -6.599 1.00 97.69 87 ALA A N 1
ATOM 662 C CA . ALA A 1 87 ? -8.009 11.415 -5.876 1.00 97.69 87 ALA A CA 1
ATOM 663 C C . ALA A 1 87 ? -7.029 11.085 -4.739 1.00 97.69 87 ALA A C 1
ATOM 665 O O . ALA A 1 87 ? -6.004 11.750 -4.591 1.00 97.69 87 ALA A O 1
ATOM 666 N N . ALA A 1 88 ? -7.305 10.020 -3.981 1.00 98.31 88 ALA A N 1
ATOM 667 C CA . ALA A 1 88 ? -6.398 9.520 -2.951 1.00 98.31 88 ALA A CA 1
ATOM 668 C C . ALA A 1 88 ? -5.079 9.017 -3.557 1.00 98.31 88 ALA A C 1
ATOM 670 O O . ALA A 1 88 ? -4.007 9.378 -3.077 1.00 98.31 88 ALA A O 1
ATOM 671 N N . MET A 1 89 ? -5.145 8.267 -4.663 1.00 98.44 89 MET A N 1
ATOM 672 C CA . MET A 1 89 ? -3.956 7.821 -5.400 1.00 98.44 89 MET A CA 1
ATOM 673 C C . MET A 1 89 ? -3.089 8.998 -5.864 1.00 98.44 89 MET A C 1
ATOM 675 O O . MET A 1 89 ? -1.869 8.939 -5.749 1.00 98.44 89 MET A O 1
ATOM 679 N N . ALA A 1 90 ? -3.698 10.081 -6.358 1.00 97.94 90 ALA A N 1
ATOM 680 C CA . ALA A 1 90 ? -2.964 11.274 -6.775 1.00 97.94 90 ALA A CA 1
ATOM 681 C C . ALA A 1 90 ? -2.276 11.982 -5.594 1.00 97.94 90 ALA A C 1
ATOM 683 O O . ALA A 1 90 ? -1.122 12.388 -5.725 1.00 97.94 90 ALA A O 1
ATOM 684 N N . ARG A 1 91 ? -2.944 12.085 -4.433 1.00 98.06 91 ARG A N 1
ATOM 685 C CA . ARG A 1 91 ? -2.346 12.626 -3.196 1.00 98.06 91 ARG A CA 1
ATOM 686 C C . ARG A 1 91 ? -1.160 11.783 -2.726 1.00 98.06 91 ARG A C 1
ATOM 688 O O . ARG A 1 91 ? -0.120 12.341 -2.398 1.00 98.06 91 ARG A O 1
ATOM 695 N N . LEU A 1 92 ? -1.296 10.456 -2.741 1.00 98.44 92 LEU A N 1
ATOM 696 C CA . LEU A 1 92 ? -0.218 9.528 -2.386 1.00 98.44 92 LEU A CA 1
ATOM 697 C C . LEU A 1 92 ? 0.960 9.626 -3.359 1.00 98.44 92 LEU A C 1
ATOM 699 O O . LEU A 1 92 ? 2.10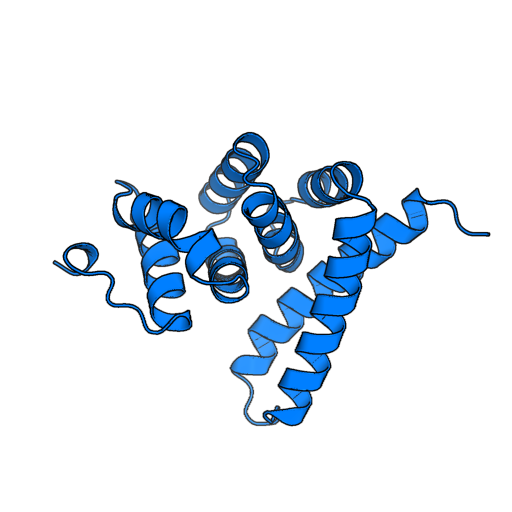8 9.666 -2.929 1.00 98.44 92 LEU A O 1
ATOM 703 N N . ALA A 1 93 ? 0.690 9.724 -4.661 1.00 98.06 93 ALA A N 1
ATOM 704 C CA . ALA A 1 93 ? 1.731 9.920 -5.663 1.00 98.06 93 ALA A CA 1
ATOM 705 C C . ALA A 1 93 ? 2.496 11.232 -5.430 1.00 98.06 93 ALA A C 1
ATOM 707 O O . ALA A 1 93 ? 3.723 11.231 -5.463 1.00 98.06 93 ALA A O 1
ATOM 708 N N . GLU A 1 94 ? 1.794 12.332 -5.149 1.00 97.69 94 GLU A N 1
ATOM 709 C CA . GLU A 1 94 ? 2.435 13.616 -4.852 1.00 97.69 94 GLU A CA 1
ATOM 710 C C . GLU A 1 94 ? 3.267 13.566 -3.570 1.00 97.69 94 GLU A C 1
ATOM 712 O O . GLU A 1 94 ? 4.396 14.051 -3.538 1.00 97.69 94 GLU A O 1
ATOM 717 N N . HIS A 1 95 ? 2.751 12.902 -2.537 1.00 98.00 95 HIS A N 1
ATOM 718 C CA . HIS A 1 95 ? 3.501 12.673 -1.313 1.00 98.00 95 HIS A CA 1
ATOM 719 C C . HIS A 1 95 ? 4.806 11.915 -1.580 1.00 98.00 95 HIS A C 1
ATOM 721 O O . HIS A 1 95 ? 5.878 12.348 -1.167 1.00 98.00 95 HIS A O 1
ATOM 727 N N . VAL A 1 96 ? 4.730 10.811 -2.326 1.00 97.50 96 VAL A N 1
ATOM 728 C CA . VAL A 1 96 ? 5.894 9.981 -2.656 1.00 97.50 96 VAL A C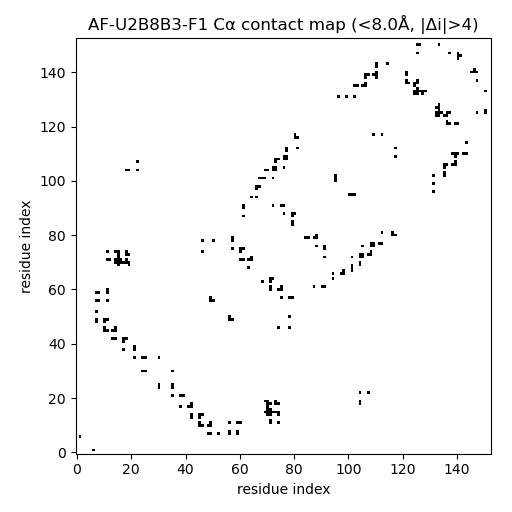A 1
ATOM 729 C C . VAL A 1 96 ? 6.909 10.745 -3.513 1.00 97.50 96 VAL A C 1
ATOM 731 O O . VAL A 1 96 ? 8.108 10.540 -3.345 1.00 97.50 96 VAL A O 1
ATOM 734 N N . ARG A 1 97 ? 6.476 11.679 -4.376 1.00 97.00 97 ARG A N 1
ATOM 735 C CA . ARG A 1 97 ? 7.402 12.595 -5.071 1.00 97.00 97 ARG A CA 1
ATOM 736 C C . ARG A 1 97 ? 8.152 13.503 -4.100 1.00 97.00 97 ARG A C 1
ATOM 738 O O . ARG A 1 97 ? 9.351 13.708 -4.273 1.00 97.00 97 ARG A O 1
ATOM 745 N N . ALA A 1 98 ? 7.452 14.057 -3.111 1.00 96.88 98 ALA A N 1
ATOM 746 C CA . ALA A 1 98 ? 8.032 14.970 -2.129 1.00 96.88 98 ALA A CA 1
ATOM 747 C C . ALA A 1 98 ? 8.929 14.254 -1.103 1.00 96.88 98 ALA A C 1
ATOM 749 O O . ALA A 1 98 ? 9.925 14.826 -0.661 1.00 96.88 98 ALA A O 1
ATOM 750 N N . ALA A 1 99 ? 8.609 13.003 -0.763 1.00 96.25 99 ALA A N 1
ATOM 751 C CA . ALA A 1 99 ? 9.349 12.162 0.173 1.00 96.25 99 ALA A CA 1
ATOM 752 C C . ALA A 1 99 ? 9.647 10.777 -0.445 1.00 96.25 99 ALA A C 1
ATOM 754 O O . ALA A 1 99 ? 8.981 9.796 -0.102 1.00 96.25 99 ALA A O 1
ATOM 755 N N . PRO A 1 100 ? 10.647 10.653 -1.343 1.00 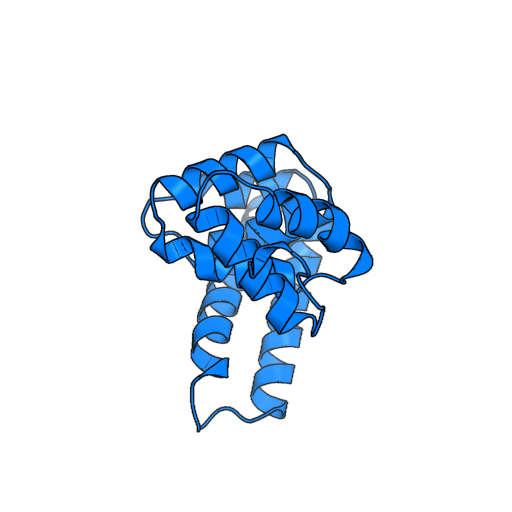95.25 100 PRO A N 1
ATOM 756 C CA . PRO A 1 100 ? 10.924 9.409 -2.075 1.00 95.25 100 PRO A CA 1
ATOM 757 C C . PRO A 1 100 ? 11.222 8.185 -1.200 1.00 95.25 100 PRO A C 1
ATOM 759 O O . PRO A 1 100 ? 10.952 7.060 -1.619 1.00 95.25 100 PRO A O 1
ATOM 762 N N . ASP A 1 101 ? 11.707 8.379 0.029 1.00 92.88 101 ASP A N 1
ATOM 763 C CA . ASP A 1 101 ? 11.931 7.292 0.993 1.00 92.88 101 ASP A CA 1
ATOM 764 C C . ASP A 1 101 ? 10.630 6.557 1.366 1.00 92.88 101 ASP A C 1
ATOM 766 O O . ASP A 1 101 ? 10.656 5.383 1.751 1.00 92.88 101 ASP A O 1
ATOM 770 N N . SER A 1 102 ? 9.475 7.208 1.183 1.00 95.31 102 SER A N 1
ATOM 771 C CA . SER A 1 102 ? 8.158 6.606 1.397 1.00 95.31 102 SER A CA 1
ATOM 772 C C . SER A 1 102 ? 7.732 5.631 0.284 1.00 95.31 102 SER A C 1
ATOM 774 O O . SER A 1 102 ? 6.830 4.813 0.482 1.00 95.31 102 SER A O 1
ATOM 776 N N . ALA A 1 103 ? 8.414 5.633 -0.872 1.00 96.50 103 ALA A N 1
ATOM 777 C CA . ALA A 1 103 ? 8.075 4.801 -2.031 1.00 96.50 103 ALA A CA 1
ATOM 778 C C . ALA A 1 103 ? 8.032 3.301 -1.711 1.00 96.50 103 ALA A C 1
ATOM 780 O O . ALA A 1 103 ? 7.202 2.567 -2.253 1.00 96.50 103 ALA A O 1
ATOM 781 N N . ARG A 1 104 ? 8.896 2.839 -0.796 1.00 95.69 104 ARG A N 1
ATOM 782 C CA . ARG A 1 104 ? 8.927 1.435 -0.360 1.00 95.69 104 ARG A CA 1
ATOM 783 C C . ARG A 1 104 ? 7.634 1.001 0.337 1.00 95.69 104 ARG A C 1
ATOM 785 O O . ARG A 1 104 ? 7.261 -0.161 0.218 1.00 95.69 104 ARG A O 1
ATOM 792 N N . PHE A 1 105 ? 6.941 1.912 1.023 1.00 97.69 105 PHE A N 1
ATOM 793 C CA . PHE A 1 105 ? 5.676 1.619 1.704 1.00 97.69 105 PHE A CA 1
ATOM 794 C C . PHE A 1 105 ? 4.518 1.542 0.713 1.00 97.69 105 PHE A C 1
ATOM 796 O O . PHE A 1 105 ? 3.694 0.635 0.817 1.00 97.69 105 PHE A O 1
ATOM 803 N N . MET A 1 106 ? 4.511 2.408 -0.308 1.00 98.38 106 MET A N 1
ATOM 804 C CA . MET A 1 106 ? 3.567 2.281 -1.421 1.00 98.38 106 MET A CA 1
ATOM 805 C C . MET A 1 106 ? 3.796 0.967 -2.183 1.00 98.38 106 MET A C 1
ATOM 807 O O . MET A 1 106 ? 2.847 0.228 -2.419 1.00 98.38 106 MET A O 1
ATOM 811 N N . ALA A 1 107 ? 5.049 0.611 -2.493 1.00 98.00 107 ALA A N 1
ATOM 812 C CA . ALA A 1 107 ? 5.371 -0.672 -3.122 1.00 98.00 107 ALA A CA 1
ATOM 813 C C . ALA A 1 107 ? 4.934 -1.874 -2.265 1.00 98.00 107 ALA A C 1
ATOM 815 O O . ALA A 1 107 ? 4.323 -2.805 -2.786 1.00 98.00 107 ALA A O 1
ATOM 816 N N . ALA A 1 108 ? 5.193 -1.839 -0.952 1.00 97.62 108 ALA A N 1
ATOM 817 C CA . ALA A 1 108 ? 4.767 -2.885 -0.025 1.00 97.62 108 ALA A CA 1
ATOM 818 C C . ALA A 1 108 ? 3.238 -3.044 0.016 1.00 97.62 108 ALA A C 1
ATOM 820 O O . ALA A 1 108 ? 2.754 -4.172 0.044 1.00 97.62 108 ALA A O 1
ATOM 821 N N . ALA A 1 109 ? 2.478 -1.947 -0.036 1.00 98.31 109 ALA A N 1
ATOM 822 C CA . ALA A 1 109 ? 1.018 -1.992 -0.111 1.00 98.31 109 ALA A CA 1
ATOM 823 C C . ALA A 1 109 ? 0.516 -2.584 -1.437 1.00 98.31 109 ALA A C 1
ATOM 825 O O . ALA A 1 109 ? -0.417 -3.382 -1.444 1.00 98.31 109 ALA A O 1
ATOM 826 N N . LEU A 1 110 ? 1.163 -2.275 -2.565 1.00 98.44 110 L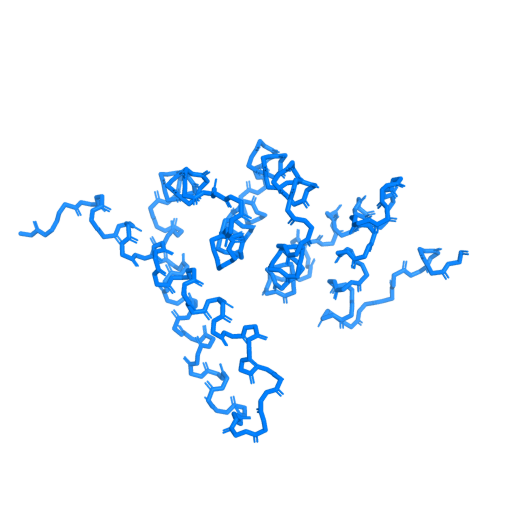EU A N 1
ATOM 827 C CA . LEU A 1 110 ? 0.830 -2.918 -3.842 1.00 98.44 110 LEU A CA 1
ATOM 828 C C . LEU A 1 110 ? 1.160 -4.415 -3.845 1.00 98.44 110 LEU A C 1
ATOM 830 O O . LEU A 1 110 ? 0.438 -5.192 -4.463 1.00 98.44 110 LEU A O 1
ATOM 834 N N . GLY A 1 111 ? 2.222 -4.826 -3.148 1.00 97.38 111 GLY A N 1
ATOM 835 C CA . GLY A 1 111 ? 2.546 -6.235 -2.919 1.00 97.38 111 GLY A CA 1
ATOM 836 C C . GLY A 1 111 ? 1.619 -6.943 -1.926 1.00 97.38 111 GLY A C 1
ATOM 837 O O . GLY A 1 111 ? 1.542 -8.166 -1.952 1.00 97.38 111 GLY A O 1
ATOM 838 N N . TRP A 1 112 ? 0.931 -6.191 -1.061 1.00 97.44 112 TRP A N 1
ATOM 839 C CA . TRP A 1 112 ? -0.057 -6.710 -0.108 1.00 97.44 112 TRP A CA 1
ATOM 840 C C . TRP A 1 112 ? -1.384 -7.067 -0.784 1.00 97.44 112 TRP A C 1
ATOM 842 O O . TRP A 1 112 ? -1.999 -8.078 -0.464 1.00 97.44 112 TRP A O 1
ATOM 852 N N . LEU A 1 113 ? -1.827 -6.232 -1.723 1.00 98.06 113 LEU A N 1
ATOM 853 C CA . LEU A 1 113 ? -3.098 -6.389 -2.428 1.00 98.06 113 LEU A CA 1
ATOM 854 C C . LEU A 1 113 ? -3.053 -7.490 -3.490 1.00 98.06 113 LEU A C 1
ATOM 856 O O . LEU A 1 113 ? -2.038 -7.675 -4.151 1.00 98.06 113 LEU A O 1
ATOM 860 N N . ASP A 1 114 ? -4.194 -8.134 -3.749 1.00 97.56 114 ASP A N 1
ATOM 861 C CA . ASP A 1 114 ? -4.330 -9.134 -4.815 1.00 97.56 114 ASP A CA 1
ATOM 862 C C . ASP A 1 114 ? -3.891 -8.612 -6.192 1.00 97.56 114 ASP A C 1
ATOM 864 O O . ASP A 1 114 ? -4.311 -7.536 -6.629 1.00 97.56 114 ASP A O 1
ATOM 868 N N . TRP A 1 115 ? -3.140 -9.432 -6.941 1.00 97.44 115 TRP A N 1
ATOM 869 C CA . TRP A 1 115 ? -2.630 -9.066 -8.271 1.00 97.44 115 TRP A CA 1
ATOM 870 C C . TRP A 1 115 ? -3.720 -8.538 -9.209 1.00 97.44 115 TRP A C 1
ATOM 872 O O . TRP A 1 115 ? -3.555 -7.482 -9.808 1.00 97.44 115 TRP A O 1
ATOM 882 N N . ALA A 1 116 ? -4.860 -9.232 -9.297 1.00 96.94 116 ALA A N 1
ATOM 883 C CA . ALA A 1 116 ? -5.957 -8.862 -10.196 1.00 96.94 116 ALA A CA 1
ATOM 884 C C . ALA A 1 116 ? -6.510 -7.448 -9.931 1.00 96.94 116 ALA A C 1
ATOM 886 O O . ALA A 1 116 ? -7.103 -6.831 -10.813 1.00 96.94 116 ALA A O 1
ATOM 887 N N . ARG A 1 117 ? -6.322 -6.931 -8.713 1.00 96.62 117 ARG A N 1
ATOM 888 C CA . ARG A 1 117 ? -6.732 -5.584 -8.322 1.00 96.62 117 ARG A CA 1
ATOM 889 C C . ARG A 1 117 ? -5.679 -4.541 -8.687 1.00 96.62 117 ARG A C 1
ATOM 891 O O . ARG A 1 117 ? -6.039 -3.437 -9.094 1.00 96.62 117 ARG A O 1
ATOM 898 N N . VAL A 1 118 ? -4.398 -4.867 -8.515 1.00 97.62 118 VAL A N 1
ATOM 899 C CA . VAL A 1 118 ? -3.299 -3.908 -8.702 1.00 97.62 118 VAL A CA 1
ATOM 900 C C . VAL A 1 118 ? -2.714 -3.897 -10.108 1.00 97.62 118 VAL A C 1
ATOM 902 O O . VAL A 1 118 ? -2.148 -2.877 -10.484 1.00 97.62 118 VAL A O 1
ATOM 905 N N . GLU A 1 119 ? -2.892 -4.954 -10.900 1.00 97.12 119 GLU A N 1
ATOM 906 C CA . GLU A 1 119 ? -2.329 -5.102 -12.251 1.00 97.12 119 GLU A CA 1
ATOM 907 C C . GLU A 1 119 ? -2.530 -3.857 -13.138 1.00 97.12 119 GLU A C 1
ATOM 909 O O . GLU A 1 119 ? -1.526 -3.298 -13.585 1.00 97.12 119 GLU A O 1
ATOM 914 N N . PRO A 1 120 ? -3.748 -3.287 -13.293 1.00 96.44 120 PRO A N 1
ATOM 915 C CA . PRO A 1 120 ? -3.937 -2.111 -14.148 1.00 96.44 120 PRO A CA 1
ATOM 916 C C . PRO A 1 120 ? -3.185 -0.866 -13.661 1.00 96.44 120 PRO A C 1
ATOM 918 O O . PRO A 1 120 ? -2.939 0.066 -14.429 1.00 96.44 120 PRO A O 1
ATOM 921 N N . TRP A 1 121 ? -2.879 -0.799 -12.367 1.00 97.00 121 TRP A N 1
ATOM 922 C CA . TRP A 1 121 ? -2.144 0.310 -11.771 1.00 97.00 121 TRP A CA 1
ATOM 923 C C . TRP A 1 121 ? -0.641 0.079 -11.822 1.00 97.00 121 TRP A C 1
ATOM 925 O O . TRP A 1 121 ? 0.100 1.020 -12.091 1.00 97.00 121 TRP A O 1
ATOM 935 N N . VAL A 1 122 ? -0.197 -1.162 -11.626 1.00 97.38 122 VAL A N 1
ATOM 936 C CA . VAL A 1 122 ? 1.197 -1.562 -11.816 1.00 97.38 122 VAL A CA 1
ATOM 937 C C . VAL A 1 122 ? 1.620 -1.295 -13.261 1.00 97.38 122 VAL A C 1
ATOM 939 O O . VAL A 1 122 ? 2.643 -0.650 -13.461 1.00 97.38 122 VAL A O 1
ATOM 942 N N . ASP A 1 123 ? 0.792 -1.626 -14.254 1.00 96.50 123 ASP A N 1
ATOM 943 C CA . ASP A 1 123 ? 1.064 -1.311 -15.665 1.00 96.50 123 ASP A CA 1
ATOM 944 C C . ASP A 1 123 ? 1.224 0.198 -15.912 1.00 96.50 123 ASP A C 1
ATOM 946 O O . ASP A 1 123 ? 2.143 0.640 -16.607 1.00 96.50 123 ASP A O 1
ATOM 950 N N . LYS A 1 124 ? 0.368 1.023 -15.291 1.00 96.00 124 LYS A N 1
ATOM 951 C CA . LYS A 1 124 ? 0.491 2.490 -15.358 1.00 96.00 124 LYS A CA 1
ATOM 952 C C . LYS A 1 124 ? 1.784 2.989 -14.713 1.00 96.00 124 LYS A C 1
ATOM 954 O O . LYS A 1 124 ? 2.400 3.912 -15.239 1.00 96.00 124 LYS A O 1
ATOM 959 N N . LEU A 1 125 ? 2.191 2.403 -13.586 1.00 97.12 125 LEU A N 1
ATOM 960 C CA . LEU A 1 125 ? 3.436 2.748 -12.896 1.00 97.12 125 LEU A CA 1
ATOM 961 C C . LEU A 1 125 ? 4.662 2.371 -13.736 1.00 97.12 125 LEU A C 1
ATOM 963 O O . LEU A 1 125 ? 5.573 3.185 -13.877 1.00 97.12 125 LEU A O 1
ATOM 967 N N . LEU A 1 126 ? 4.660 1.183 -14.348 1.00 97.00 126 LEU A N 1
ATOM 968 C CA . LEU A 1 126 ? 5.714 0.720 -15.255 1.00 97.00 126 LEU A CA 1
ATOM 969 C C . LEU A 1 126 ? 5.844 1.614 -16.498 1.00 97.00 126 LEU A C 1
ATOM 971 O O . LEU A 1 126 ? 6.957 1.894 -16.938 1.00 97.00 126 LEU A O 1
ATOM 975 N N . GLY A 1 127 ? 4.724 2.114 -17.028 1.00 95.38 127 GLY A N 1
ATOM 976 C CA . GLY A 1 127 ? 4.692 3.062 -18.147 1.00 95.38 127 GLY A CA 1
ATOM 977 C C . GLY A 1 127 ? 4.992 4.522 -17.778 1.00 95.38 127 GLY A C 1
ATOM 978 O O . GLY A 1 127 ? 4.955 5.388 -18.653 1.00 95.38 127 GLY A O 1
ATOM 979 N N . SER A 1 128 ? 5.260 4.829 -16.505 1.00 95.88 128 SER A N 1
ATOM 980 C CA . SER A 1 128 ? 5.477 6.205 -16.051 1.00 95.88 128 SER A CA 1
ATOM 981 C C . SER A 1 128 ? 6.772 6.805 -16.618 1.00 95.88 128 SER A C 1
ATOM 983 O O . SER A 1 128 ? 7.805 6.126 -16.648 1.00 95.88 128 SER A O 1
ATOM 985 N N . PRO A 1 129 ? 6.792 8.100 -16.998 1.00 94.75 129 PRO A N 1
ATOM 986 C CA . PRO A 1 129 ? 8.030 8.789 -17.362 1.00 94.75 129 PRO A CA 1
ATOM 987 C C . PRO A 1 129 ? 8.964 9.001 -16.157 1.00 94.75 129 PRO A C 1
ATOM 989 O O . PRO A 1 129 ? 10.177 9.136 -16.330 1.00 94.75 129 PRO A O 1
ATOM 992 N N . GLU A 1 130 ? 8.443 8.966 -14.931 1.00 95.94 130 GLU A N 1
ATOM 993 C CA . GLU A 1 130 ? 9.217 9.179 -13.708 1.00 95.94 130 GLU A CA 1
ATOM 994 C C . GLU A 1 130 ? 9.831 7.856 -13.216 1.00 95.94 130 GLU A C 1
ATOM 996 O O . GLU A 1 130 ? 9.122 6.881 -12.956 1.00 95.94 130 GLU A O 1
ATOM 1001 N N . ALA A 1 131 ? 11.158 7.824 -13.044 1.00 95.25 131 ALA A N 1
ATOM 1002 C CA . ALA A 1 131 ? 11.881 6.622 -12.608 1.00 95.25 131 ALA A CA 1
ATOM 1003 C C . ALA A 1 131 ? 11.401 6.092 -11.248 1.00 95.25 131 ALA A C 1
ATOM 1005 O O . ALA A 1 131 ? 11.329 4.881 -11.053 1.00 95.25 131 ALA A O 1
ATOM 1006 N N . LEU A 1 132 ? 11.010 7.002 -10.352 1.00 97.06 132 LEU A N 1
ATOM 1007 C CA . LEU A 1 132 ? 10.443 6.692 -9.043 1.00 97.06 132 LEU A CA 1
ATOM 1008 C C . LEU A 1 132 ? 9.221 5.768 -9.150 1.00 97.06 132 LEU A C 1
ATOM 1010 O O . LEU A 1 132 ? 9.166 4.729 -8.500 1.00 97.06 132 LEU A O 1
ATOM 1014 N N . PHE A 1 133 ? 8.258 6.099 -10.012 1.00 97.75 133 PHE A N 1
ATOM 1015 C CA . PHE A 1 133 ? 7.050 5.288 -10.170 1.00 97.75 133 PHE A CA 1
ATOM 1016 C C . PHE A 1 133 ? 7.320 3.976 -10.903 1.00 97.75 133 PHE A C 1
ATOM 1018 O O . PHE A 1 133 ? 6.753 2.953 -10.520 1.00 97.75 133 PHE A O 1
ATOM 1025 N N . ARG A 1 134 ? 8.245 3.960 -11.873 1.00 97.06 134 ARG A N 1
ATOM 1026 C CA . ARG A 1 134 ? 8.683 2.699 -12.494 1.00 97.06 134 ARG A CA 1
ATOM 1027 C C . ARG A 1 134 ? 9.291 1.749 -11.467 1.00 97.06 134 ARG A C 1
ATOM 1029 O O . ARG A 1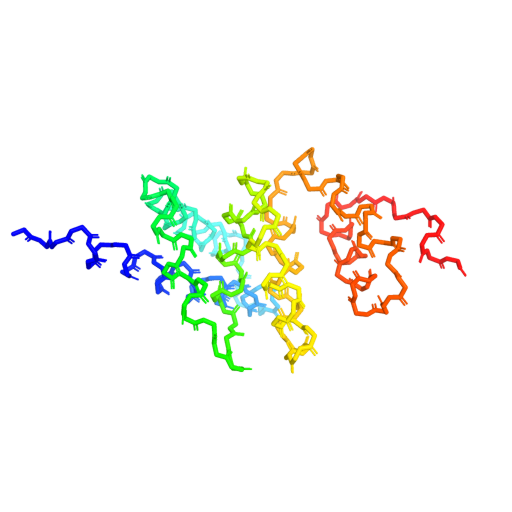 134 ? 8.956 0.571 -11.466 1.00 97.06 134 ARG A O 1
ATOM 1036 N N . GLN A 1 135 ? 10.123 2.256 -10.556 1.00 96.75 135 GLN A N 1
ATOM 1037 C CA . GLN A 1 135 ? 10.704 1.462 -9.471 1.00 96.75 135 GLN A CA 1
ATOM 1038 C C . GLN A 1 135 ? 9.625 0.839 -8.572 1.00 96.75 135 GLN A C 1
ATOM 1040 O O . GLN A 1 135 ? 9.739 -0.330 -8.207 1.00 96.75 135 GLN A O 1
ATOM 1045 N N . ILE A 1 136 ? 8.565 1.584 -8.246 1.00 98.12 136 ILE A N 1
ATOM 1046 C CA . ILE A 1 136 ? 7.440 1.075 -7.446 1.00 98.12 136 ILE A CA 1
ATOM 1047 C C . ILE A 1 136 ? 6.690 -0.029 -8.202 1.00 98.12 136 ILE A C 1
ATOM 1049 O O . ILE A 1 136 ? 6.407 -1.076 -7.621 1.00 98.12 136 ILE A O 1
ATOM 1053 N N . GLY A 1 137 ? 6.426 0.167 -9.499 1.00 97.81 137 GLY A N 1
ATOM 1054 C CA . GLY A 1 137 ? 5.820 -0.857 -10.356 1.00 97.81 137 GLY A CA 1
ATOM 1055 C C . GLY A 1 137 ? 6.663 -2.135 -10.428 1.00 97.81 137 GLY A C 1
ATOM 1056 O O . GLY A 1 137 ? 6.147 -3.229 -10.216 1.00 97.81 137 GLY A O 1
ATOM 1057 N N . LEU A 1 138 ? 7.978 -2.004 -10.632 1.00 97.62 138 LEU A N 1
ATOM 1058 C CA . LEU A 1 138 ? 8.914 -3.134 -10.663 1.00 97.62 138 LEU A CA 1
ATOM 1059 C C . LEU A 1 138 ? 8.961 -3.886 -9.327 1.00 97.62 138 LEU A C 1
ATOM 1061 O O . LEU A 1 138 ? 8.960 -5.118 -9.311 1.00 97.62 138 LEU A O 1
ATOM 1065 N N . ALA A 1 139 ? 8.972 -3.162 -8.206 1.00 97.12 139 ALA A N 1
ATOM 1066 C CA . ALA A 1 139 ? 8.925 -3.765 -6.879 1.00 97.12 139 ALA A CA 1
ATOM 1067 C C . ALA A 1 139 ? 7.627 -4.563 -6.668 1.00 97.12 139 ALA A C 1
ATOM 1069 O O . ALA A 1 139 ? 7.684 -5.700 -6.197 1.00 97.12 139 ALA A O 1
ATOM 1070 N N . ALA A 1 140 ? 6.479 -4.017 -7.085 1.00 97.88 140 ALA A N 1
ATOM 1071 C CA . ALA A 1 140 ? 5.199 -4.720 -7.031 1.00 97.88 140 ALA A CA 1
ATOM 1072 C C . ALA A 1 140 ? 5.211 -5.995 -7.896 1.00 97.88 140 ALA A C 1
ATOM 1074 O O . ALA A 1 140 ? 4.826 -7.060 -7.413 1.00 97.88 140 ALA A O 1
ATOM 1075 N N . CYS A 1 141 ? 5.726 -5.936 -9.131 1.00 97.94 141 CYS A N 1
ATOM 1076 C CA . CYS A 1 141 ? 5.916 -7.124 -9.973 1.00 97.94 141 CYS A CA 1
ATOM 1077 C C . CYS A 1 141 ? 6.768 -8.193 -9.280 1.00 97.94 141 CYS A C 1
ATOM 1079 O O . CYS A 1 141 ? 6.397 -9.367 -9.282 1.00 97.94 141 CYS A O 1
ATOM 1081 N N . GLY A 1 142 ? 7.873 -7.797 -8.642 1.00 96.88 142 GLY A N 1
ATOM 1082 C CA . GLY A 1 142 ? 8.740 -8.706 -7.891 1.00 96.88 142 GLY A CA 1
ATOM 1083 C C . GLY A 1 142 ? 8.015 -9.404 -6.736 1.00 96.88 142 GLY A C 1
ATOM 1084 O O . GLY A 1 142 ? 8.108 -10.625 -6.605 1.00 96.88 142 GLY A O 1
ATOM 1085 N N . MET A 1 143 ? 7.239 -8.656 -5.944 1.00 96.38 143 MET A N 1
ATOM 1086 C CA . MET A 1 143 ? 6.441 -9.203 -4.836 1.00 96.38 143 MET A CA 1
ATOM 1087 C C . MET A 1 143 ? 5.364 -10.181 -5.330 1.00 96.38 143 MET A C 1
ATOM 1089 O O . MET A 1 143 ? 5.157 -11.230 -4.722 1.00 96.38 143 MET A O 1
ATOM 1093 N N . HIS A 1 144 ? 4.751 -9.888 -6.480 1.00 97.62 144 HIS A N 1
ATOM 1094 C CA . HIS A 1 144 ? 3.745 -10.737 -7.128 1.00 97.62 144 HIS A CA 1
ATOM 1095 C C . HIS A 1 144 ? 4.322 -11.864 -7.993 1.00 97.62 144 HIS A C 1
ATOM 1097 O O . HIS A 1 144 ? 3.566 -12.687 -8.513 1.00 97.62 144 HIS A O 1
ATOM 1103 N N . ARG A 1 145 ? 5.650 -11.920 -8.163 1.00 96.44 145 ARG A N 1
ATOM 1104 C CA . ARG A 1 145 ? 6.353 -12.838 -9.081 1.00 96.44 145 ARG A CA 1
ATOM 1105 C C . ARG A 1 145 ? 5.810 -12.767 -10.514 1.00 96.44 145 ARG A C 1
ATOM 1107 O O . ARG A 1 145 ? 5.599 -13.790 -11.168 1.00 96.44 145 ARG A O 1
ATOM 1114 N N . ARG A 1 146 ? 5.567 -11.547 -10.991 1.00 96.88 146 ARG A N 1
ATOM 1115 C CA . ARG A 1 146 ? 5.095 -11.244 -12.347 1.00 96.88 146 ARG A CA 1
ATOM 1116 C C . ARG A 1 146 ? 6.227 -10.674 -13.187 1.00 96.88 146 ARG A C 1
ATOM 1118 O O . ARG A 1 146 ? 7.073 -9.947 -12.676 1.00 96.88 146 ARG A O 1
ATOM 1125 N N . ASP A 1 147 ? 6.224 -11.013 -14.470 1.00 93.56 147 ASP A N 1
ATOM 1126 C CA . ASP A 1 147 ? 7.159 -10.452 -15.441 1.00 93.56 147 ASP A CA 1
ATOM 1127 C C . ASP A 1 147 ? 6.737 -9.008 -15.785 1.00 93.56 147 ASP A C 1
ATOM 1129 O O . ASP A 1 147 ? 5.628 -8.824 -16.289 1.00 93.56 147 ASP A O 1
ATOM 1133 N N . PRO A 1 148 ? 7.569 -7.985 -15.509 1.00 91.06 148 PRO A N 1
ATOM 1134 C CA . PRO A 1 148 ? 7.285 -6.594 -15.875 1.00 91.06 148 PRO A CA 1
ATOM 1135 C C . PRO A 1 148 ? 7.489 -6.306 -17.377 1.00 91.06 148 PRO A C 1
ATOM 1137 O O . PRO A 1 148 ? 7.243 -5.186 -17.833 1.00 91.06 148 PRO A O 1
ATOM 1140 N N . GLY A 1 149 ? 7.963 -7.287 -18.153 1.00 88.69 149 GLY A N 1
ATOM 1141 C CA . GLY A 1 149 ? 8.065 -7.211 -19.603 1.00 88.69 149 GLY A CA 1
ATOM 1142 C C . GLY A 1 149 ? 9.009 -6.096 -20.086 1.00 88.69 149 GLY A C 1
ATOM 1143 O O . GLY A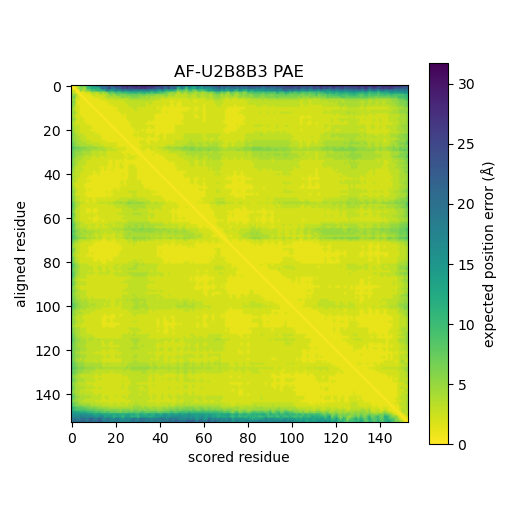 1 149 ? 10.119 -5.958 -19.564 1.00 88.69 149 GLY A O 1
ATOM 1144 N N . PRO A 1 150 ? 8.604 -5.283 -21.086 1.00 81.19 150 PRO A N 1
ATOM 1145 C CA . PRO A 1 150 ? 9.464 -4.265 -21.695 1.00 81.19 150 PRO A CA 1
ATOM 1146 C C . PRO A 1 150 ? 9.963 -3.173 -20.746 1.00 81.19 150 PRO A C 1
ATOM 1148 O O . PRO A 1 150 ? 10.899 -2.471 -21.099 1.00 81.19 150 PRO A O 1
ATOM 1151 N N . ALA A 1 151 ? 9.378 -3.018 -19.553 1.00 75.00 151 ALA A N 1
ATOM 1152 C CA . ALA A 1 151 ? 9.811 -2.009 -18.584 1.00 75.00 151 ALA A CA 1
ATOM 1153 C C . ALA A 1 151 ? 11.243 -2.232 -18.046 1.00 75.00 151 ALA A C 1
ATOM 1155 O O . ALA A 1 151 ? 11.781 -1.365 -17.358 1.00 75.00 151 ALA A O 1
ATOM 1156 N N . LEU A 1 152 ? 11.851 -3.386 -18.338 1.00 65.25 152 LEU A N 1
ATOM 1157 C CA . LEU A 1 152 ? 13.236 -3.724 -17.999 1.00 65.25 152 LEU A CA 1
ATOM 1158 C C . LEU A 1 152 ? 14.261 -3.390 -19.102 1.00 65.25 152 LEU A C 1
ATOM 1160 O O . LEU A 1 152 ? 15.450 -3.627 -18.884 1.00 65.25 152 LEU A O 1
ATOM 1164 N N . ILE A 1 153 ? 13.822 -2.900 -20.270 1.00 60.84 153 ILE A N 1
ATOM 1165 C CA . ILE A 1 153 ? 14.650 -2.646 -21.468 1.00 60.84 153 ILE A CA 1
ATOM 1166 C C . ILE A 1 153 ? 14.752 -1.140 -21.719 1.00 60.84 153 ILE A C 1
ATOM 1168 O O . ILE A 1 153 ? 15.885 -0.675 -21.977 1.00 60.84 153 ILE A O 1
#